Protein AF-A0A257D818-F1 (afdb_monomer_lite)

Secondary structure (DSSP, 8-state):
---------S----------HHHHHHHHHHHHHHHHHHS----------PPPPS-----PPP-PPPEEE-TT--EEETT-

pLDDT: mean 78.94, std 13.67, range [46.53, 94.19]

Foldseek 3Di:
DDDDDDPDDDDDPPVPCPPPVVVVVVVVVVVVVVVVVPDDPPDDDDPDDDDDPPPPPPPDDDDDWDWDQDPVRDTDIVND

Sequence (80 aa):
MGMNVGTSASDEPEVMIDMNTTPLIDVMLVLLIMLIITIPAQLHSVNLDMPLPSNAAKKVEPVVIRIDVDAASVVNWNGK

Structure (mmCIF, N/CA/C/O backbone):
data_AF-A0A257D818-F1
#
_entry.id   AF-A0A257D818-F1
#
loop_
_atom_site.group_PDB
_atom_site.id
_atom_site.type_symbol
_atom_site.label_atom_id
_atom_site.label_alt_id
_atom_site.label_comp_id
_atom_site.label_asym_id
_atom_site.label_entity_id
_atom_site.label_seq_id
_atom_site.pdbx_PDB_ins_code
_atom_site.Cartn_x
_atom_site.Cartn_y
_atom_site.Cartn_z
_atom_site.occupancy
_atom_site.B_iso_or_equiv
_atom_site.auth_seq_id
_atom_site.auth_comp_id
_atom_site.auth_asym_id
_atom_site.auth_atom_id
_atom_site.pdbx_PDB_model_num
ATOM 1 N N . MET A 1 1 ? 32.274 15.394 -83.394 1.00 53.41 1 MET A N 1
ATOM 2 C CA . MET A 1 1 ? 32.418 16.196 -82.162 1.00 53.41 1 MET A CA 1
ATOM 3 C C . MET A 1 1 ? 31.035 16.356 -81.578 1.00 53.41 1 MET A C 1
ATOM 5 O O . MET A 1 1 ? 30.233 17.097 -82.127 1.00 53.41 1 MET A O 1
ATOM 9 N N . GLY A 1 2 ? 30.725 15.523 -80.589 1.00 60.62 2 GLY A N 1
ATOM 10 C CA . GLY A 1 2 ? 29.432 15.517 -79.924 1.00 60.62 2 GLY A CA 1
ATOM 11 C C . GLY A 1 2 ? 29.387 16.531 -78.792 1.00 60.62 2 GLY A C 1
ATOM 12 O O . GLY A 1 2 ? 30.407 16.811 -78.169 1.00 60.62 2 GLY A O 1
ATOM 13 N N . MET A 1 3 ? 28.186 17.016 -78.512 1.00 60.84 3 MET A N 1
ATOM 14 C CA . MET A 1 3 ? 27.784 17.435 -77.178 1.00 60.84 3 MET A CA 1
ATOM 15 C C . MET A 1 3 ? 26.263 17.325 -77.094 1.00 60.84 3 MET A C 1
ATOM 17 O O . MET A 1 3 ? 25.520 18.050 -77.748 1.00 60.84 3 MET A O 1
ATOM 21 N N . ASN A 1 4 ? 25.848 16.323 -76.328 1.00 54.28 4 ASN A N 1
ATOM 22 C CA . ASN A 1 4 ? 24.493 16.049 -75.893 1.00 54.28 4 ASN A CA 1
ATOM 23 C C . ASN A 1 4 ? 24.211 16.937 -74.672 1.00 54.28 4 ASN A C 1
ATOM 25 O O . ASN A 1 4 ? 24.882 16.780 -73.652 1.00 54.28 4 ASN A O 1
ATOM 29 N N . VAL A 1 5 ? 23.252 17.859 -74.768 1.00 61.84 5 VAL A N 1
ATOM 30 C CA . VAL A 1 5 ? 22.689 18.545 -73.596 1.00 61.84 5 VAL A CA 1
ATOM 31 C C . VAL A 1 5 ? 21.481 17.737 -73.150 1.00 61.84 5 VAL A C 1
ATOM 33 O O . VAL A 1 5 ? 20.398 17.822 -73.725 1.00 61.84 5 VAL A O 1
ATOM 36 N N . GLY A 1 6 ? 21.711 16.909 -72.134 1.00 56.53 6 GLY A N 1
ATOM 37 C CA . GLY A 1 6 ? 20.650 16.311 -71.348 1.00 56.53 6 GLY A CA 1
ATOM 38 C C . GLY A 1 6 ? 19.998 17.380 -70.479 1.00 56.53 6 GLY A C 1
ATOM 39 O O . GLY A 1 6 ? 20.616 17.892 -69.550 1.00 56.53 6 GLY A O 1
ATOM 40 N N . THR A 1 7 ? 18.737 17.684 -70.761 1.00 52.41 7 THR A N 1
ATOM 41 C CA . THR A 1 7 ? 17.800 18.119 -69.727 1.00 52.41 7 THR A CA 1
ATOM 42 C C . THR A 1 7 ? 16.909 16.922 -69.457 1.00 52.41 7 THR A C 1
ATOM 44 O O . THR A 1 7 ? 15.960 16.652 -70.190 1.00 52.41 7 THR A O 1
ATOM 47 N N . SER A 1 8 ? 17.298 16.149 -68.446 1.00 46.53 8 SER A N 1
ATOM 48 C CA . SER A 1 8 ? 16.523 15.033 -67.929 1.00 46.53 8 SER A CA 1
ATOM 49 C C . SER A 1 8 ? 15.195 15.560 -67.395 1.00 46.53 8 SER A C 1
ATOM 51 O O . SER A 1 8 ? 15.142 16.236 -66.370 1.00 46.53 8 SER A O 1
ATOM 53 N N . ALA A 1 9 ? 14.126 15.260 -68.125 1.00 59.59 9 ALA A N 1
ATOM 54 C CA . ALA A 1 9 ? 12.840 15.000 -67.507 1.00 59.59 9 ALA A CA 1
ATOM 55 C C . ALA A 1 9 ? 12.947 13.706 -66.676 1.00 59.59 9 ALA A C 1
ATOM 57 O O . ALA A 1 9 ? 13.773 12.849 -66.993 1.00 59.59 9 ALA A O 1
ATOM 58 N N . SER A 1 10 ? 12.088 13.597 -65.658 1.00 58.28 10 SER A N 1
ATOM 59 C CA . SER A 1 10 ? 11.815 12.418 -64.812 1.00 58.28 10 SER A CA 1
ATOM 60 C C . SER A 1 10 ? 12.976 11.877 -63.974 1.00 58.28 10 SER A C 1
ATOM 62 O O . SER A 1 10 ? 13.822 11.138 -64.466 1.00 58.28 10 SER A O 1
ATOM 64 N N . ASP A 1 11 ? 12.987 12.262 -62.701 1.00 51.12 11 ASP A N 1
ATOM 65 C CA . ASP A 1 11 ? 12.726 11.386 -61.542 1.00 51.12 11 ASP A CA 1
ATOM 66 C C . ASP A 1 11 ? 13.533 11.874 -60.342 1.00 51.1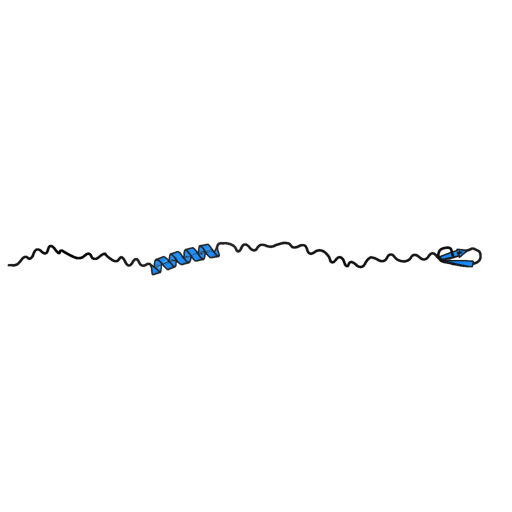2 11 ASP A C 1
ATOM 68 O O . ASP A 1 11 ? 14.765 11.880 -60.323 1.00 51.12 11 ASP A O 1
ATOM 72 N N . GLU A 1 12 ? 12.793 12.323 -59.336 1.00 56.81 12 GLU A N 1
ATOM 73 C CA . GLU A 1 12 ? 13.285 12.574 -57.994 1.00 56.81 12 GLU A CA 1
ATOM 74 C C . GLU A 1 12 ? 14.061 11.345 -57.493 1.00 56.81 12 GLU A C 1
ATOM 76 O O . GLU A 1 12 ? 13.544 10.230 -57.545 1.00 56.81 12 GLU A O 1
ATOM 81 N N . PRO A 1 13 ? 15.235 11.495 -56.871 1.00 51.09 13 PRO A N 1
ATOM 82 C CA . PRO A 1 13 ? 15.441 10.803 -55.629 1.00 51.09 13 PRO A CA 1
ATOM 83 C C . PRO A 1 13 ? 14.760 11.683 -54.590 1.00 51.09 13 PRO A C 1
ATOM 85 O O . PRO A 1 13 ? 15.339 12.652 -54.093 1.00 51.09 13 PRO A O 1
ATOM 88 N N . GLU A 1 14 ? 13.508 11.362 -54.275 1.00 59.78 14 GLU A N 1
ATOM 89 C CA . GLU A 1 14 ? 13.006 11.595 -52.932 1.00 59.78 14 GLU A CA 1
ATOM 90 C C . GLU A 1 14 ? 14.058 10.922 -52.045 1.00 59.78 14 GLU A C 1
ATOM 92 O O . GLU A 1 14 ? 14.164 9.695 -52.003 1.00 59.78 14 GLU A O 1
ATOM 97 N N . VAL A 1 15 ? 15.001 11.716 -51.525 1.00 59.78 15 VAL A N 1
ATOM 98 C CA . VAL A 1 15 ? 16.081 11.209 -50.689 1.00 59.78 15 VAL A CA 1
ATOM 99 C C . VAL A 1 15 ? 15.349 10.687 -49.477 1.00 59.78 15 VAL A C 1
ATOM 101 O O . VAL A 1 15 ? 14.970 11.461 -48.601 1.00 59.78 15 VAL A O 1
ATOM 104 N N . MET A 1 16 ? 15.067 9.387 -49.480 1.00 65.94 16 MET A N 1
ATOM 105 C CA . MET A 1 16 ? 14.550 8.679 -48.332 1.00 65.94 16 MET A CA 1
ATOM 106 C C . MET A 1 16 ? 15.646 8.811 -47.285 1.00 65.94 16 MET A C 1
ATOM 108 O O . MET A 1 16 ? 16.601 8.037 -47.245 1.00 65.94 16 MET A O 1
ATOM 112 N N . ILE A 1 17 ? 15.560 9.884 -46.500 1.00 65.56 17 ILE A N 1
ATOM 113 C CA . ILE A 1 17 ? 16.296 10.034 -45.264 1.00 65.56 17 ILE A CA 1
ATOM 114 C C . ILE A 1 17 ? 15.708 8.940 -44.391 1.00 65.56 17 ILE A C 1
ATOM 116 O O . ILE A 1 17 ? 14.712 9.147 -43.699 1.00 65.56 17 ILE A O 1
ATOM 120 N N . ASP A 1 18 ? 16.299 7.753 -44.475 1.00 69.19 18 ASP A N 1
ATOM 121 C CA . ASP A 1 18 ? 16.132 6.722 -43.470 1.00 69.19 18 ASP A CA 1
ATOM 122 C C . ASP A 1 18 ? 16.820 7.272 -42.219 1.00 69.19 18 ASP A C 1
ATOM 124 O O . ASP A 1 18 ? 18.011 7.086 -41.960 1.00 69.19 18 ASP A O 1
ATOM 128 N N . MET A 1 19 ? 16.097 8.158 -41.531 1.00 75.44 19 MET A N 1
ATOM 129 C CA . MET A 1 19 ? 16.517 8.715 -40.263 1.00 75.44 19 MET A CA 1
ATOM 130 C C . MET A 1 19 ? 16.750 7.510 -39.366 1.00 75.44 19 MET A C 1
ATOM 132 O O . MET A 1 19 ? 15.879 6.653 -39.273 1.00 75.44 19 MET A O 1
ATOM 136 N N . ASN A 1 20 ? 17.913 7.431 -38.722 1.00 76.38 20 ASN A N 1
ATOM 137 C CA . ASN A 1 20 ? 18.237 6.346 -37.801 1.00 76.38 20 ASN A CA 1
ATOM 138 C C . ASN A 1 20 ? 17.247 6.369 -36.621 1.00 76.38 20 ASN A C 1
ATOM 140 O O . ASN A 1 20 ? 17.526 6.940 -35.567 1.00 76.38 20 ASN A O 1
ATOM 144 N N . THR A 1 21 ? 16.063 5.790 -36.812 1.00 82.75 21 THR A N 1
ATOM 145 C CA . THR A 1 21 ? 14.963 5.789 -35.850 1.00 82.75 21 THR A CA 1
ATOM 146 C C . THR A 1 21 ? 15.242 4.793 -34.741 1.00 82.75 21 THR A C 1
ATOM 148 O O . THR A 1 21 ? 14.876 5.057 -33.607 1.00 82.75 21 THR A O 1
ATOM 151 N N . THR A 1 22 ? 15.971 3.705 -35.003 1.00 87.19 22 THR A N 1
ATOM 152 C CA . THR A 1 22 ? 16.296 2.681 -33.997 1.00 87.19 22 THR A CA 1
ATOM 153 C C . THR A 1 22 ? 17.114 3.234 -32.821 1.00 87.19 22 THR A C 1
ATOM 155 O O . THR A 1 22 ? 16.695 3.035 -31.682 1.00 87.19 22 THR A O 1
ATOM 158 N N . PRO A 1 23 ? 18.211 3.996 -33.033 1.00 89.62 23 PRO A N 1
ATOM 159 C CA . PRO A 1 23 ? 18.916 4.654 -31.928 1.00 89.62 23 PRO A CA 1
ATOM 160 C C . PRO A 1 23 ? 18.091 5.753 -31.240 1.00 89.62 23 PRO A C 1
ATOM 162 O O . PRO A 1 23 ? 18.229 5.969 -30.040 1.00 89.62 23 PRO A O 1
ATOM 165 N N . LEU A 1 24 ? 17.217 6.450 -31.977 1.00 93.19 24 LEU A N 1
ATOM 166 C CA . LEU A 1 24 ? 16.351 7.489 -31.407 1.00 93.19 24 LEU A CA 1
ATOM 167 C C . LEU A 1 24 ? 15.247 6.891 -30.530 1.00 93.19 24 LEU A C 1
ATOM 169 O O . LEU A 1 24 ? 14.962 7.418 -29.458 1.00 93.19 24 LEU A O 1
ATOM 173 N N . ILE A 1 25 ? 14.660 5.776 -30.962 1.00 94.19 25 ILE A N 1
ATOM 174 C CA . ILE A 1 25 ? 13.654 5.023 -30.216 1.00 94.19 25 ILE A CA 1
ATOM 175 C C . ILE A 1 25 ? 14.253 4.537 -28.899 1.00 94.19 25 ILE A C 1
ATOM 177 O O . ILE A 1 25 ? 13.590 4.679 -27.882 1.00 94.19 25 ILE A O 1
ATOM 181 N N . ASP A 1 26 ? 15.493 4.043 -28.883 1.00 92.62 26 ASP A N 1
ATOM 182 C CA . ASP A 1 26 ? 16.159 3.612 -27.645 1.00 92.62 26 ASP A CA 1
ATOM 183 C C . ASP A 1 26 ? 16.232 4.751 -26.612 1.00 92.62 26 ASP A C 1
ATOM 185 O O . ASP A 1 26 ? 15.721 4.630 -25.500 1.00 92.62 26 ASP A O 1
ATOM 189 N N . VAL A 1 27 ? 16.724 5.927 -27.015 1.00 94.06 27 VAL A N 1
ATOM 190 C CA . VAL A 1 27 ? 16.777 7.103 -26.129 1.00 94.06 27 VAL A CA 1
ATOM 191 C C . VAL A 1 27 ? 15.379 7.519 -25.660 1.00 94.06 27 VAL A C 1
ATOM 193 O O . VAL A 1 27 ? 15.180 7.802 -24.478 1.00 94.06 27 VAL A O 1
ATOM 196 N N . MET A 1 28 ? 14.392 7.534 -26.558 1.00 94.12 28 MET A N 1
ATOM 197 C CA . MET A 1 28 ? 13.013 7.890 -26.206 1.00 94.12 28 MET A CA 1
ATOM 198 C C . MET A 1 28 ? 12.375 6.868 -25.251 1.00 94.12 28 MET A C 1
ATOM 200 O O . MET A 1 28 ? 11.705 7.258 -24.294 1.00 94.12 28 MET A O 1
ATOM 204 N N . LEU A 1 29 ? 12.599 5.570 -25.463 1.00 94.19 29 LEU A N 1
ATOM 205 C CA . LEU A 1 29 ? 12.092 4.498 -24.604 1.00 94.19 29 LEU A CA 1
ATOM 206 C C . LEU A 1 29 ? 12.753 4.527 -23.225 1.00 94.19 29 LEU A C 1
ATOM 208 O O . LEU A 1 29 ? 12.058 4.355 -22.223 1.00 94.19 29 LEU A O 1
ATOM 212 N N . VAL A 1 30 ? 14.055 4.811 -23.149 1.00 93.88 30 VAL A N 1
ATOM 213 C CA . VAL A 1 30 ? 14.758 5.009 -21.872 1.00 93.88 30 VAL A CA 1
ATOM 214 C C . VAL A 1 30 ? 14.122 6.151 -21.079 1.00 93.88 30 VAL A C 1
ATOM 216 O O . VAL A 1 30 ? 13.837 5.981 -19.893 1.00 93.88 30 VAL A O 1
ATOM 219 N N . LEU A 1 31 ? 13.828 7.285 -21.724 1.00 94.06 31 LEU A N 1
ATOM 220 C CA . LEU A 1 31 ? 13.166 8.420 -21.071 1.00 94.06 31 LEU A CA 1
ATOM 221 C C . LEU A 1 31 ? 11.758 8.066 -20.567 1.00 94.06 31 LEU A C 1
ATOM 223 O O . LEU A 1 31 ? 11.391 8.451 -19.456 1.00 94.06 31 LEU A O 1
ATOM 227 N N 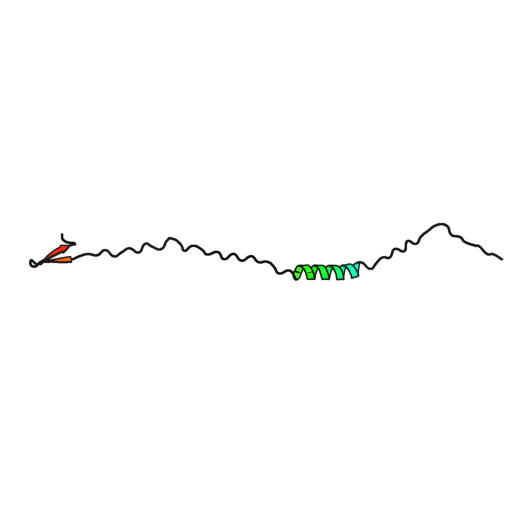. LEU A 1 32 ? 10.985 7.298 -21.340 1.00 93.69 32 LEU A N 1
ATOM 228 C CA . LEU A 1 32 ? 9.661 6.825 -20.924 1.00 93.69 32 LEU A CA 1
ATOM 229 C C . LEU A 1 32 ? 9.739 5.879 -19.722 1.00 93.69 32 LEU A C 1
ATOM 231 O O . LEU A 1 32 ? 8.967 6.030 -18.777 1.00 93.69 32 LEU A O 1
ATOM 235 N N . ILE A 1 33 ? 10.681 4.933 -19.721 1.00 93.00 33 ILE A N 1
ATOM 236 C CA . ILE A 1 33 ? 10.870 4.009 -18.595 1.00 93.00 33 ILE A CA 1
ATOM 237 C C . ILE A 1 33 ? 11.309 4.779 -17.348 1.00 93.00 33 ILE A C 1
ATOM 239 O O . ILE A 1 33 ? 10.754 4.543 -16.277 1.00 93.00 33 ILE A O 1
ATOM 243 N N . MET A 1 34 ? 12.234 5.737 -17.479 1.00 92.62 34 MET A N 1
ATOM 244 C CA . MET A 1 34 ? 12.635 6.611 -16.371 1.00 92.62 34 MET A CA 1
ATOM 245 C C . MET A 1 34 ? 11.445 7.392 -15.799 1.00 92.62 34 MET A C 1
ATOM 247 O O . MET A 1 34 ? 11.273 7.447 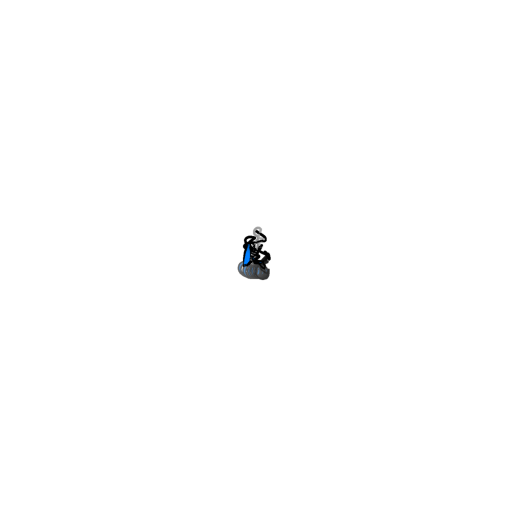-14.581 1.00 92.62 34 MET A O 1
ATOM 251 N N . LEU A 1 35 ? 10.581 7.946 -16.652 1.00 90.62 35 LEU A N 1
ATOM 252 C CA . LEU A 1 35 ? 9.364 8.634 -16.217 1.00 90.62 35 LEU A CA 1
ATOM 253 C C . LEU A 1 35 ? 8.395 7.695 -15.477 1.00 90.62 35 LEU A C 1
ATOM 255 O O . LEU A 1 35 ? 7.835 8.075 -14.454 1.00 90.62 35 LEU A O 1
ATOM 259 N N . ILE A 1 36 ? 8.217 6.462 -15.959 1.00 91.00 36 ILE A N 1
ATOM 260 C CA . ILE A 1 36 ? 7.328 5.474 -15.330 1.00 91.00 36 ILE A CA 1
ATOM 261 C C . ILE A 1 36 ? 7.843 5.059 -13.942 1.00 91.00 36 ILE A C 1
ATOM 263 O O . ILE A 1 36 ? 7.064 5.039 -12.992 1.00 91.00 36 ILE A O 1
ATOM 267 N N . ILE A 1 37 ? 9.137 4.745 -13.797 1.00 89.75 37 ILE A N 1
ATOM 268 C CA . ILE A 1 37 ? 9.690 4.233 -12.524 1.00 89.75 37 ILE A CA 1
ATOM 269 C C . ILE A 1 37 ? 9.880 5.315 -11.456 1.00 89.75 37 ILE A C 1
ATOM 271 O O . ILE A 1 37 ? 9.994 4.999 -10.274 1.00 89.75 37 ILE A O 1
ATOM 275 N N . THR A 1 38 ? 9.953 6.585 -11.860 1.00 89.25 38 THR A N 1
ATOM 276 C CA . THR A 1 38 ? 10.117 7.715 -10.931 1.00 89.25 38 THR A CA 1
ATOM 277 C C . THR A 1 38 ? 8.816 8.094 -10.228 1.00 89.25 38 THR A C 1
ATOM 279 O O . THR A 1 38 ? 8.873 8.763 -9.195 1.00 89.25 38 THR A O 1
ATOM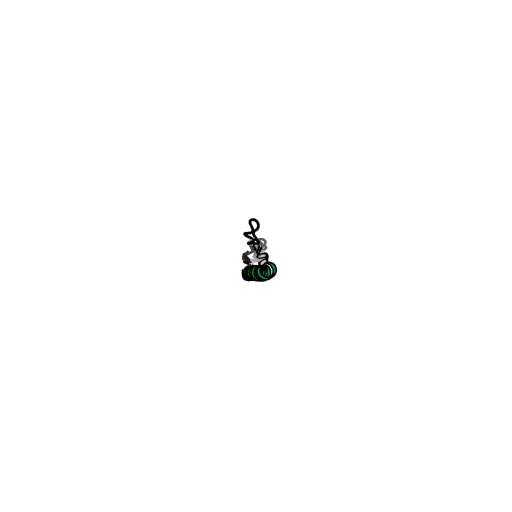 282 N N . ILE A 1 39 ? 7.654 7.646 -10.723 1.00 87.19 39 ILE A N 1
ATOM 283 C CA . ILE A 1 39 ? 6.380 7.832 -10.024 1.00 87.19 39 ILE A CA 1
ATOM 284 C C . ILE A 1 39 ? 6.329 6.858 -8.836 1.00 87.19 39 ILE A C 1
ATOM 286 O O . ILE A 1 39 ? 6.324 5.641 -9.038 1.00 87.19 39 ILE A O 1
ATOM 290 N N . PRO A 1 40 ? 6.265 7.355 -7.586 1.00 80.50 40 PRO A N 1
ATOM 291 C CA . PRO A 1 40 ? 6.187 6.488 -6.422 1.00 80.50 40 PRO A CA 1
ATOM 292 C C . PRO A 1 40 ? 4.862 5.724 -6.422 1.00 80.50 40 PRO A C 1
ATOM 294 O O . PRO A 1 40 ? 3.798 6.293 -6.681 1.00 80.50 40 PRO A O 1
ATOM 297 N N . ALA A 1 41 ? 4.916 4.436 -6.082 1.00 78.69 41 ALA A N 1
ATOM 298 C CA . ALA A 1 41 ? 3.715 3.639 -5.888 1.00 78.69 41 ALA A CA 1
ATOM 299 C C . ALA A 1 41 ? 2.879 4.253 -4.753 1.00 78.69 41 ALA A C 1
ATOM 301 O O . ALA A 1 41 ? 3.290 4.256 -3.591 1.00 78.69 41 ALA A O 1
ATOM 302 N N . GLN A 1 42 ? 1.702 4.783 -5.089 1.00 76.94 42 GLN A N 1
ATOM 303 C CA . GLN A 1 42 ? 0.740 5.287 -4.111 1.00 76.94 42 GLN A CA 1
ATOM 304 C C . GLN A 1 42 ? 0.074 4.094 -3.416 1.00 76.94 42 GLN A C 1
ATOM 306 O O . GLN A 1 42 ? -0.995 3.622 -3.806 1.00 76.94 42 GLN A O 1
ATOM 311 N N . LEU A 1 43 ? 0.746 3.566 -2.394 1.00 76.88 43 LEU A N 1
ATOM 312 C CA . LEU A 1 43 ? 0.177 2.565 -1.504 1.00 76.88 43 LEU A CA 1
ATOM 313 C C . LEU A 1 43 ? -0.764 3.277 -0.528 1.00 76.88 43 LEU A C 1
ATOM 315 O O . LEU A 1 43 ? -0.326 4.014 0.352 1.00 76.88 43 LEU A O 1
ATOM 319 N N . HIS A 1 44 ? -2.066 3.072 -0.698 1.00 77.75 44 HIS A N 1
ATOM 320 C CA . HIS A 1 44 ? -3.070 3.582 0.226 1.00 77.75 44 HIS A CA 1
ATOM 321 C C . HIS A 1 44 ? -3.071 2.683 1.471 1.00 77.75 44 HIS A C 1
ATOM 323 O O . HIS A 1 44 ? -3.536 1.545 1.402 1.00 77.75 44 HIS A O 1
ATOM 329 N N . SER A 1 45 ? -2.535 3.154 2.603 1.00 72.56 45 SER A N 1
ATOM 330 C CA . SER A 1 45 ? -2.720 2.472 3.887 1.00 72.56 45 SER A CA 1
ATOM 331 C C . SER A 1 45 ? -4.013 2.959 4.539 1.00 72.56 45 SER A C 1
ATOM 333 O O . SER A 1 45 ? -4.195 4.144 4.814 1.00 72.56 45 SER A O 1
ATOM 335 N N . VAL A 1 46 ? -4.945 2.036 4.771 1.00 77.38 46 VAL A N 1
ATOM 336 C CA . VAL A 1 46 ? -6.133 2.296 5.588 1.00 77.38 46 VAL A CA 1
ATOM 337 C C . VAL A 1 46 ? -5.828 1.773 6.984 1.00 77.38 46 VAL A C 1
ATOM 339 O O . VAL A 1 46 ? -5.706 0.565 7.178 1.00 77.38 46 VAL A O 1
ATOM 342 N N . ASN A 1 47 ? -5.681 2.678 7.954 1.00 74.88 47 ASN A N 1
ATOM 343 C CA . ASN A 1 47 ? -5.672 2.295 9.364 1.00 74.88 47 ASN A CA 1
ATOM 344 C C . ASN A 1 47 ? -7.084 1.828 9.728 1.00 74.88 47 ASN A C 1
ATOM 346 O O . ASN A 1 47 ? -8.004 2.639 9.824 1.00 74.88 47 ASN A O 1
ATOM 350 N N . LEU A 1 48 ? -7.258 0.514 9.855 1.00 77.94 48 LEU A N 1
ATOM 351 C CA . LEU A 1 48 ? -8.506 -0.092 10.294 1.00 77.94 48 LEU A CA 1
ATOM 352 C C . LEU A 1 48 ? -8.387 -0.438 11.777 1.00 77.94 48 LEU A C 1
ATOM 354 O O . LEU A 1 48 ? -7.756 -1.431 12.137 1.00 77.94 48 LEU A O 1
ATOM 358 N N . ASP A 1 49 ? -9.028 0.360 12.623 1.00 79.44 49 ASP A N 1
ATOM 359 C CA . ASP A 1 49 ? -9.207 0.008 14.027 1.00 79.44 49 ASP A CA 1
ATOM 360 C C . ASP A 1 49 ? -10.248 -1.112 14.125 1.00 79.44 49 ASP A C 1
ATOM 362 O O . ASP A 1 49 ? -11.437 -0.923 13.852 1.00 79.44 49 ASP A O 1
ATOM 366 N N . MET A 1 50 ? -9.794 -2.314 14.480 1.00 80.00 50 MET A N 1
ATOM 367 C CA . MET A 1 50 ? -10.692 -3.443 14.701 1.00 80.00 50 MET A CA 1
ATOM 368 C C . MET A 1 50 ? -11.450 -3.249 16.021 1.00 80.00 50 MET A C 1
ATOM 370 O O . MET A 1 50 ? -10.816 -3.021 17.056 1.00 80.00 50 MET A O 1
ATOM 374 N N . PRO A 1 51 ? -12.791 -3.372 16.035 1.00 81.19 51 PRO A N 1
ATOM 375 C CA . PRO A 1 51 ? -13.540 -3.320 17.279 1.00 81.19 51 PRO A CA 1
ATOM 376 C C . PRO A 1 51 ? -13.117 -4.484 18.176 1.00 81.19 51 PRO A C 1
ATOM 378 O O . PRO A 1 51 ? -12.991 -5.627 17.727 1.00 81.19 51 PRO A O 1
ATOM 381 N N . LEU A 1 52 ? -12.915 -4.198 19.463 1.00 76.56 52 LEU A N 1
ATOM 382 C CA . LEU A 1 52 ? -12.666 -5.244 20.446 1.00 76.56 52 LEU A CA 1
ATOM 383 C C . LEU A 1 52 ? -13.867 -6.203 20.479 1.00 76.56 52 LEU A C 1
ATOM 385 O O . LEU A 1 52 ? -15.016 -5.748 20.444 1.00 76.56 52 LEU A O 1
ATOM 389 N N . PRO A 1 53 ? -13.638 -7.525 20.555 1.00 74.00 53 PRO A N 1
ATOM 390 C CA . PRO A 1 53 ? -14.724 -8.486 20.627 1.00 74.00 53 PRO A CA 1
ATOM 391 C C . PRO A 1 53 ? -15.606 -8.175 21.841 1.00 74.00 53 PRO A C 1
ATOM 393 O O . PRO A 1 53 ? -15.147 -8.189 22.981 1.00 74.00 53 PRO A O 1
ATOM 396 N N . SER A 1 54 ? -16.900 -7.947 21.593 1.00 69.75 54 SER A N 1
ATOM 397 C CA . SER A 1 54 ? -17.933 -7.644 22.602 1.00 69.75 54 SER A CA 1
ATOM 398 C C . SER A 1 54 ? -18.191 -8.790 23.600 1.00 69.75 54 SER A C 1
ATOM 400 O O . SER A 1 54 ? -19.144 -8.740 24.374 1.00 69.75 54 SER A O 1
ATOM 402 N N . ASN A 1 55 ? -17.361 -9.833 23.592 1.00 67.06 55 ASN A N 1
ATOM 403 C CA . ASN A 1 55 ? -17.518 -11.022 24.415 1.00 67.06 55 ASN A CA 1
ATOM 404 C C . ASN A 1 55 ? -16.650 -10.982 25.677 1.00 67.06 55 ASN A C 1
ATOM 406 O O . ASN A 1 55 ? -16.274 -12.028 26.206 1.00 67.06 55 ASN A O 1
ATOM 410 N N . ALA A 1 56 ? -16.326 -9.781 26.170 1.00 66.50 56 ALA A N 1
ATOM 411 C CA . ALA A 1 56 ? -15.823 -9.633 27.526 1.00 66.50 56 ALA A CA 1
ATOM 412 C C . ALA A 1 56 ? -16.839 -10.301 28.461 1.00 66.50 56 ALA A C 1
ATOM 414 O O . ALA A 1 56 ? -17.978 -9.842 28.577 1.00 66.50 56 ALA A O 1
ATOM 415 N N . ALA A 1 57 ? -16.450 -11.431 29.057 1.00 71.88 57 ALA A N 1
ATOM 416 C CA . ALA A 1 57 ? -17.297 -12.158 29.986 1.00 71.88 57 ALA A CA 1
ATOM 417 C C . ALA A 1 57 ? -17.817 -11.160 31.021 1.00 71.88 57 ALA A C 1
ATOM 419 O O . ALA A 1 57 ? -17.026 -10.441 31.640 1.00 71.88 57 ALA A O 1
ATOM 420 N N . LYS A 1 58 ? -19.147 -11.070 31.170 1.00 74.62 58 LYS A N 1
ATOM 421 C CA . LYS A 1 58 ? -19.746 -10.222 32.202 1.00 74.62 58 LYS A CA 1
ATOM 422 C C . LYS A 1 58 ? -19.070 -10.574 33.520 1.00 74.62 58 LYS A C 1
ATOM 424 O O . LYS A 1 58 ? -19.095 -11.731 33.936 1.00 74.62 58 LYS A O 1
ATOM 429 N N . LYS A 1 59 ? -18.449 -9.579 34.150 1.00 75.06 59 LYS A N 1
ATOM 430 C CA . LYS A 1 59 ? -17.863 -9.731 35.475 1.00 75.06 59 LYS A CA 1
ATOM 431 C C . LYS A 1 59 ? -19.015 -10.065 36.423 1.00 75.06 59 LYS A C 1
ATOM 433 O O . LYS A 1 59 ? -19.834 -9.202 36.717 1.00 75.06 59 LYS A O 1
ATOM 438 N N . VAL A 1 60 ? -19.136 -11.335 36.801 1.00 82.62 60 VAL A N 1
ATOM 439 C CA . VAL A 1 60 ? -20.149 -11.780 37.759 1.00 82.62 60 VAL A CA 1
ATOM 440 C C . VAL A 1 60 ? -19.738 -11.223 39.114 1.00 82.62 60 VAL A C 1
ATOM 442 O O . VAL A 1 60 ? -18.641 -11.509 39.597 1.00 82.62 60 VAL A O 1
ATOM 445 N N . GLU A 1 61 ? -20.582 -10.378 39.694 1.00 85.31 61 GLU A N 1
ATOM 446 C CA . GLU A 1 61 ? -20.365 -9.897 41.053 1.00 85.31 61 GLU A CA 1
ATOM 447 C C . GLU A 1 61 ? -20.488 -11.069 42.039 1.00 85.31 61 GLU A C 1
ATOM 449 O O . GLU A 1 61 ? -21.348 -11.938 41.860 1.00 85.31 61 GLU A O 1
ATOM 454 N N . PRO A 1 62 ? -19.621 -11.140 43.062 1.00 86.38 62 PRO A N 1
ATOM 455 C CA . PRO A 1 62 ? -19.684 -12.211 44.041 1.00 86.38 62 PRO A CA 1
ATOM 456 C C . PRO A 1 62 ? -20.993 -12.133 44.831 1.00 86.38 62 PRO A C 1
ATOM 458 O O . PRO A 1 62 ? -21.421 -11.063 45.260 1.00 86.38 62 PRO A O 1
ATOM 461 N N . VAL A 1 63 ? -21.612 -13.291 45.064 1.00 87.88 63 VAL A N 1
ATOM 462 C CA . VAL A 1 63 ? -22.782 -13.391 45.938 1.00 87.88 63 VAL A CA 1
ATOM 463 C C . VAL A 1 63 ? -22.331 -13.141 47.376 1.00 87.88 63 VAL A C 1
ATOM 465 O O . VAL A 1 63 ? -21.558 -13.920 47.933 1.00 87.88 63 VAL A O 1
ATOM 468 N N . VAL A 1 64 ? -22.810 -12.055 47.981 1.00 89.00 64 VAL A N 1
ATOM 469 C CA . VAL A 1 64 ? -22.548 -11.742 49.390 1.00 89.00 64 VAL A CA 1
ATOM 470 C C . VAL A 1 64 ? -23.546 -12.508 50.255 1.00 89.00 64 VAL A C 1
ATOM 472 O O . VAL A 1 64 ? -24.754 -12.305 50.148 1.00 89.00 64 VAL A O 1
ATOM 475 N N . ILE A 1 65 ? -23.036 -13.393 51.110 1.00 90.75 65 ILE A N 1
ATOM 476 C CA . ILE A 1 65 ? -23.831 -14.122 52.104 1.00 90.75 65 ILE A CA 1
ATOM 477 C C . ILE A 1 65 ? -23.601 -13.459 53.460 1.00 90.75 65 ILE A C 1
ATOM 479 O O . ILE A 1 65 ? -22.457 -13.306 53.893 1.00 90.75 65 ILE A O 1
ATOM 483 N N . ARG A 1 66 ? -24.685 -13.067 54.130 1.00 90.94 66 ARG A N 1
ATOM 484 C CA . ARG A 1 66 ? -24.658 -12.524 55.486 1.00 90.94 66 ARG A CA 1
ATOM 485 C C . ARG A 1 66 ? -25.054 -13.623 56.466 1.00 90.94 66 ARG A C 1
ATOM 487 O O . ARG A 1 66 ? -26.144 -14.180 56.359 1.00 90.94 66 ARG A O 1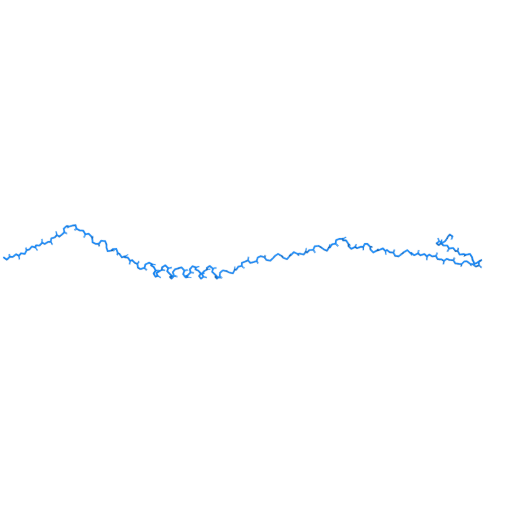
ATOM 494 N N . ILE A 1 67 ? -24.161 -13.914 57.404 1.00 93.19 67 ILE A N 1
ATOM 495 C CA . ILE A 1 67 ? -24.405 -14.843 58.505 1.00 93.19 67 ILE A CA 1
ATOM 496 C C . ILE A 1 67 ? -24.480 -14.021 59.783 1.00 93.19 67 ILE A C 1
ATOM 498 O O . ILE A 1 67 ? -23.506 -13.363 60.150 1.00 93.19 67 ILE A O 1
ATOM 502 N N . ASP A 1 68 ? -25.634 -14.054 60.437 1.00 93.69 68 ASP A N 1
ATOM 503 C CA . ASP A 1 68 ? -25.845 -13.408 61.728 1.00 93.69 68 ASP A CA 1
ATOM 504 C C . ASP A 1 68 ? -26.001 -14.491 62.798 1.00 93.69 68 ASP A C 1
ATOM 506 O O . ASP A 1 68 ? -26.755 -15.446 62.619 1.00 93.69 68 ASP A O 1
ATOM 510 N N . VAL A 1 69 ? -25.295 -14.345 63.916 1.00 93.25 69 VAL A N 1
ATOM 511 C CA . VAL A 1 69 ? -25.443 -15.221 65.083 1.00 93.25 69 VAL A CA 1
ATOM 512 C C . VAL A 1 69 ? -26.027 -14.381 66.203 1.00 93.25 69 VAL A C 1
ATOM 514 O O . VAL A 1 69 ? -25.429 -13.376 66.596 1.00 93.25 69 VAL A O 1
ATOM 517 N N . ASP A 1 70 ? -27.211 -14.752 66.678 1.00 90.81 70 ASP A N 1
ATOM 518 C CA . ASP A 1 70 ? -27.864 -14.029 67.764 1.00 90.81 70 ASP A CA 1
ATOM 519 C C . ASP A 1 70 ? -27.362 -14.480 69.148 1.00 90.81 70 ASP A C 1
ATOM 521 O O . ASP A 1 70 ? -26.588 -15.429 69.297 1.00 90.81 70 ASP A O 1
ATOM 525 N N . ALA A 1 71 ? -27.807 -13.785 70.196 1.00 92.75 71 ALA A N 1
ATOM 526 C CA . ALA A 1 71 ? -27.425 -14.101 71.572 1.00 92.75 71 ALA A CA 1
ATOM 527 C C . ALA A 1 71 ? -27.923 -15.483 72.046 1.00 92.75 71 ALA A C 1
ATOM 529 O O . ALA A 1 71 ? -27.400 -16.014 73.025 1.00 92.75 71 ALA A O 1
ATOM 530 N N . ALA A 1 72 ? -28.905 -16.074 71.359 1.00 93.06 72 ALA A N 1
ATOM 531 C CA . ALA A 1 72 ? -29.404 -17.422 71.611 1.00 93.06 72 ALA A CA 1
ATOM 532 C C . ALA A 1 72 ? -28.636 -18.493 70.808 1.00 93.06 72 ALA A C 1
ATOM 534 O O . ALA A 1 72 ? -29.002 -19.667 70.849 1.00 93.06 72 ALA A O 1
ATOM 535 N N . SER A 1 73 ? -27.546 -18.113 70.126 1.00 90.69 73 SER A N 1
ATOM 536 C CA . SER A 1 73 ? -26.757 -18.976 69.234 1.00 90.69 73 SER A CA 1
ATOM 537 C C . SER A 1 73 ? -27.545 -19.517 68.037 1.00 90.69 73 SER A C 1
ATOM 539 O O . SER A 1 73 ? -27.175 -20.543 67.461 1.00 90.69 73 SER A O 1
ATOM 541 N N . VAL A 1 74 ? -28.614 -18.829 67.632 1.00 93.44 74 VAL A N 1
ATOM 542 C CA . VAL A 1 74 ? -29.328 -19.130 66.390 1.00 93.44 74 VAL A CA 1
ATOM 543 C C . VAL A 1 74 ? -28.563 -18.503 65.233 1.00 93.44 74 VAL A C 1
ATOM 545 O O . VAL A 1 74 ? -28.216 -17.319 65.250 1.00 93.44 74 VAL A O 1
ATOM 548 N N . VAL A 1 75 ? -28.283 -19.324 64.223 1.00 92.19 75 VAL A N 1
ATOM 549 C CA . VAL A 1 75 ? -27.618 -18.898 62.993 1.00 92.19 75 VAL A CA 1
ATOM 550 C C . VAL A 1 75 ? -28.681 -18.489 61.988 1.00 92.19 75 VAL A C 1
ATOM 552 O O . VAL A 1 75 ? -29.485 -19.320 61.572 1.00 92.19 75 VAL A O 1
ATOM 555 N N . ASN A 1 76 ? -28.645 -17.224 61.582 1.00 91.69 76 ASN A N 1
ATOM 556 C CA . ASN A 1 76 ? -29.530 -16.669 60.571 1.00 91.69 76 ASN A CA 1
ATOM 557 C C . ASN A 1 76 ? -28.763 -16.489 59.255 1.00 91.69 76 ASN A C 1
ATOM 559 O O . ASN A 1 76 ? -27.654 -15.939 59.227 1.00 91.69 76 ASN A O 1
ATOM 563 N N . TRP A 1 77 ? -29.366 -16.931 58.156 1.00 92.38 77 TRP A N 1
ATOM 564 C CA . TRP A 1 77 ? -28.855 -16.785 56.798 1.00 92.38 77 T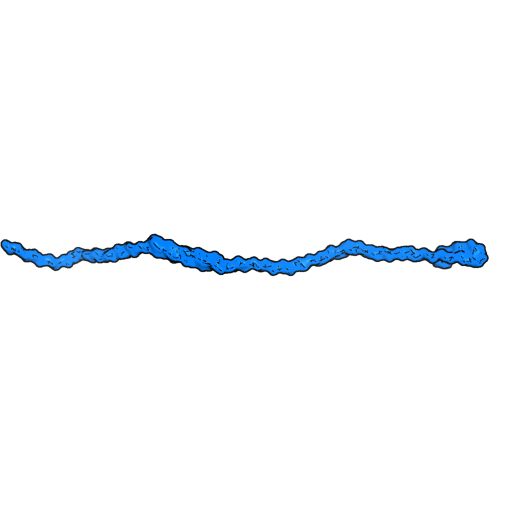RP A CA 1
ATOM 565 C C . TRP A 1 77 ? -29.603 -15.648 56.106 1.00 92.38 77 TRP A C 1
ATOM 567 O O . TRP A 1 77 ? -30.788 -15.762 55.796 1.00 92.38 77 TRP A O 1
ATOM 577 N N . ASN A 1 78 ? -28.909 -14.554 55.783 1.00 89.38 78 ASN A N 1
ATOM 578 C CA . ASN A 1 78 ? -29.499 -13.368 55.147 1.00 89.38 78 ASN A CA 1
ATOM 579 C C . ASN A 1 78 ? -30.761 -12.865 55.883 1.00 89.38 78 ASN A C 1
ATOM 581 O O . ASN A 1 78 ? -31.742 -12.474 55.247 1.00 89.38 78 ASN A O 1
ATOM 585 N N . GLY A 1 79 ? -30.735 -12.902 57.220 1.00 79.19 79 GLY A N 1
ATOM 586 C CA . GLY A 1 79 ? -31.852 -12.486 58.072 1.00 79.19 79 GLY A CA 1
ATOM 587 C C . GLY A 1 79 ? -33.026 -13.473 58.156 1.00 79.19 79 GLY A C 1
ATOM 588 O O . GLY A 1 79 ? -34.107 -13.054 58.568 1.00 79.19 79 GLY A O 1
ATOM 589 N N . LYS A 1 80 ? -32.842 -14.738 57.750 1.00 75.00 80 LYS A N 1
ATOM 590 C CA . LYS A 1 80 ? -33.805 -15.840 57.913 1.00 75.00 80 LYS A CA 1
ATOM 591 C C . LYS A 1 80 ? -33.259 -16.963 58.775 1.00 75.00 80 LYS A C 1
ATOM 593 O O . LYS A 1 80 ? -32.029 -17.179 58.713 1.00 75.00 80 LYS A O 1
#

Radius of gyration: 50.7 Å; chains: 1; bounding box: 66×38×154 Å